Protein AF-A0A093RAW5-F1 (afdb_monomer_lite)

Radius of gyration: 11.83 Å; chains: 1; bounding box: 30×28×28 Å

Organism: Phalacrocorax carbo (NCBI:txid9209)

Secondary structure (DSSP, 8-state):
-EETHHHHHHHHHHHH-TT---EEEES---GGGGGT--S---S-EEEEEETTT--HHHHHHHHHHHHH-TT-EEEEETT--GGGG-

Foldseek 3Di:
DAAACGLVVQLVCLVVPVPDQEEEREQYDCVVCVPPDPDQSAHAYEYEHEPPRDDPVNVVVLVVNCVNDVNHDYDYDPPDDSPNVD

pLDDT: mean 89.65, std 11.58, range [51.03, 98.19]

Structure (mmCIF, N/CA/C/O backbone):
data_AF-A0A093RAW5-F1
#
_entry.id   AF-A0A093RAW5-F1
#
loop_
_atom_site.group_PDB
_atom_site.id
_atom_site.type_symbol
_atom_site.label_atom_id
_atom_site.label_alt_id
_atom_site.label_comp_id
_atom_site.label_asym_id
_atom_site.label_entity_id
_atom_site.label_seq_id
_atom_site.pdbx_PDB_ins_code
_atom_site.Cartn_x
_atom_site.Cartn_y
_atom_site.Cartn_z
_atom_site.occupancy
_atom_site.B_iso_or_equiv
_atom_site.auth_seq_id
_atom_site.auth_comp_id
_atom_site.auth_asym_id
_atom_site.auth_atom_id
_atom_site.pdbx_PDB_model_num
ATOM 1 N N . MET A 1 1 ? -11.303 -0.555 -1.465 1.00 95.75 1 MET A N 1
ATOM 2 C CA . MET A 1 1 ? -9.961 -0.852 -2.016 1.00 95.75 1 MET A CA 1
ATOM 3 C C . MET A 1 1 ? -9.743 -0.005 -3.253 1.00 95.75 1 MET A C 1
ATOM 5 O O . MET A 1 1 ? -10.733 0.442 -3.818 1.00 95.75 1 MET A O 1
ATOM 9 N N . GLY A 1 2 ? -8.502 0.203 -3.677 1.00 96.56 2 GLY A N 1
ATOM 10 C CA . GLY A 1 2 ? -8.223 0.854 -4.956 1.00 96.56 2 GLY A CA 1
ATOM 11 C C . GLY A 1 2 ? -6.754 0.765 -5.348 1.00 96.56 2 GLY A C 1
ATOM 12 O O . GLY A 1 2 ? -5.907 0.518 -4.489 1.00 96.56 2 GLY A O 1
ATOM 13 N N . HIS A 1 3 ? -6.481 0.943 -6.641 1.00 97.06 3 HIS A N 1
ATOM 14 C CA . HIS A 1 3 ? -5.147 0.853 -7.239 1.00 97.06 3 HIS A CA 1
ATOM 15 C C . HIS A 1 3 ? -4.618 2.218 -7.665 1.00 97.06 3 HIS A C 1
ATOM 17 O O . HIS A 1 3 ? -5.395 3.047 -8.137 1.00 97.06 3 HIS A O 1
ATOM 23 N N . SER A 1 4 ? -3.316 2.459 -7.496 1.00 94.31 4 SER A N 1
ATOM 24 C CA . SER A 1 4 ? -2.653 3.694 -7.923 1.00 94.31 4 SER A CA 1
ATOM 25 C C . SER A 1 4 ? -3.327 4.933 -7.316 1.00 94.31 4 SER A C 1
ATOM 27 O O . SER A 1 4 ? -3.387 5.068 -6.089 1.00 94.31 4 SER A O 1
ATOM 29 N N . PHE A 1 5 ? -3.904 5.808 -8.141 1.00 93.44 5 PHE A N 1
ATOM 30 C CA . PHE A 1 5 ? -4.749 6.915 -7.694 1.00 93.44 5 PHE A CA 1
ATOM 31 C C . PHE A 1 5 ? -5.956 6.440 -6.863 1.00 93.44 5 PHE A C 1
ATOM 33 O O . PHE A 1 5 ? -6.262 7.001 -5.815 1.00 93.44 5 PHE A O 1
ATOM 40 N N . GLY A 1 6 ? -6.592 5.334 -7.248 1.00 94.50 6 GLY A N 1
ATOM 41 C CA . GLY A 1 6 ? -7.655 4.708 -6.463 1.00 94.50 6 GLY A CA 1
ATOM 42 C C . GLY A 1 6 ? -7.1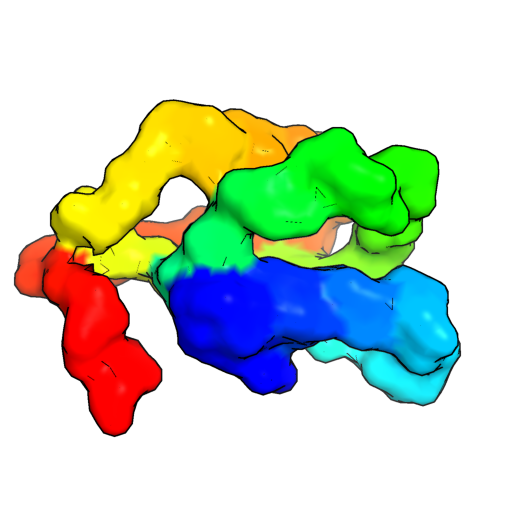86 4.224 -5.085 1.00 94.50 6 GLY A C 1
ATOM 43 O O . GLY A 1 6 ? -7.988 4.163 -4.154 1.00 94.50 6 GLY A O 1
ATOM 44 N N . GLY A 1 7 ? -5.895 3.915 -4.920 1.00 94.69 7 GLY A N 1
ATOM 45 C CA . GLY A 1 7 ? -5.311 3.541 -3.632 1.00 94.69 7 GLY A CA 1
ATOM 46 C C . GLY A 1 7 ? -5.356 4.693 -2.632 1.00 94.69 7 GLY A C 1
ATOM 47 O O . GLY A 1 7 ? -5.865 4.524 -1.523 1.00 94.69 7 GLY A O 1
ATOM 48 N N . VAL A 1 8 ? -4.924 5.891 -3.044 1.00 92.62 8 VAL A N 1
ATOM 49 C CA . VAL A 1 8 ? -5.074 7.102 -2.219 1.00 92.62 8 VAL A CA 1
ATOM 50 C C . VAL A 1 8 ? -6.543 7.489 -2.040 1.00 92.62 8 VAL A C 1
ATOM 52 O O . VAL A 1 8 ? -6.938 7.866 -0.937 1.00 92.62 8 VAL A O 1
ATOM 55 N N . THR A 1 9 ? -7.392 7.318 -3.060 1.00 93.00 9 THR A N 1
ATOM 56 C CA . THR A 1 9 ? -8.840 7.542 -2.921 1.00 93.00 9 THR A CA 1
ATOM 57 C C . THR A 1 9 ? -9.458 6.639 -1.852 1.00 93.00 9 THR A C 1
ATOM 59 O O . THR A 1 9 ? -10.264 7.110 -1.053 1.00 93.00 9 THR A O 1
ATOM 62 N N . ALA A 1 10 ? -9.061 5.365 -1.777 1.00 94.31 10 ALA A N 1
ATOM 63 C CA . ALA A 1 10 ? -9.554 4.443 -0.756 1.00 94.31 10 ALA A CA 1
ATOM 64 C C . ALA A 1 10 ? -9.143 4.874 0.662 1.00 94.31 10 ALA A C 1
ATOM 66 O O . ALA A 1 10 ? -9.928 4.732 1.598 1.00 94.31 10 ALA A O 1
ATOM 67 N N . VAL A 1 11 ? -7.940 5.434 0.819 1.00 92.56 11 VAL A N 1
ATOM 68 C CA . VAL A 1 11 ? -7.474 6.006 2.091 1.00 92.56 11 VAL A CA 1
ATOM 69 C C . VAL A 1 11 ? -8.269 7.263 2.453 1.00 92.56 11 VAL A C 1
ATOM 71 O O . VAL A 1 11 ? -8.752 7.375 3.576 1.00 92.56 11 VAL A O 1
ATOM 74 N N . LEU A 1 12 ? -8.480 8.180 1.505 1.00 91.25 12 LEU A N 1
ATOM 75 C CA . LEU A 1 12 ? -9.309 9.374 1.710 1.00 91.25 12 LEU A CA 1
ATOM 76 C C . LEU A 1 12 ? -10.755 9.007 2.085 1.00 91.25 12 LEU A C 1
ATOM 78 O O . LEU A 1 12 ? -11.348 9.627 2.969 1.00 91.25 12 LEU A O 1
ATOM 82 N N . ALA A 1 13 ? -11.312 7.969 1.459 1.00 92.00 13 ALA A N 1
ATOM 83 C CA . ALA A 1 13 ? -12.658 7.489 1.748 1.00 92.00 13 ALA A CA 1
ATOM 84 C C . ALA A 1 13 ? -12.816 7.036 3.208 1.00 92.00 13 ALA A C 1
ATOM 86 O O . ALA A 1 13 ? -13.879 7.242 3.785 1.00 92.00 13 ALA A O 1
ATOM 87 N N . LEU A 1 14 ? -11.769 6.499 3.851 1.00 91.81 14 LEU A N 1
ATOM 88 C CA . LEU A 1 14 ? -11.835 6.125 5.271 1.00 91.81 14 LEU A CA 1
ATOM 89 C C . LEU A 1 14 ? -12.100 7.307 6.197 1.00 91.81 14 LEU A C 1
ATOM 91 O O . LEU A 1 14 ? -12.761 7.137 7.225 1.00 91.81 14 LEU A O 1
ATOM 95 N N . VAL A 1 15 ? -11.571 8.473 5.836 1.00 88.88 15 VAL A N 1
ATOM 96 C CA . VAL A 1 15 ? -11.761 9.719 6.580 1.00 88.88 15 VAL A CA 1
ATOM 97 C C . VAL A 1 15 ? -13.143 10.302 6.296 1.00 88.88 15 VAL A C 1
ATOM 99 O O . VAL A 1 15 ? -13.806 10.786 7.207 1.00 88.88 15 VAL A O 1
ATOM 102 N N . LYS A 1 16 ? -13.576 10.273 5.032 1.00 90.25 16 LYS A N 1
ATOM 103 C CA . LYS A 1 16 ? -14.806 10.945 4.589 1.00 90.25 16 LYS A CA 1
ATOM 104 C C . LYS A 1 16 ? -16.079 10.150 4.862 1.00 90.25 16 LYS A C 1
ATOM 106 O O . LYS A 1 16 ? -17.119 10.764 5.062 1.00 90.25 16 LYS A O 1
ATOM 111 N N . GLU A 1 17 ? -16.002 8.824 4.885 1.00 93.06 17 GLU A N 1
ATOM 112 C CA . GLU A 1 17 ? -17.159 7.946 5.038 1.00 93.06 17 GLU A CA 1
ATOM 113 C C . GLU A 1 17 ? -17.012 7.063 6.296 1.00 93.06 17 GLU A C 1
ATOM 115 O O . GLU A 1 17 ? -16.198 6.126 6.332 1.00 93.06 17 GLU A O 1
ATOM 120 N N . PRO A 1 18 ? -17.774 7.352 7.371 1.00 90.06 18 PRO A N 1
ATOM 121 C CA . PRO A 1 18 ? -17.683 6.641 8.643 1.00 90.06 18 PRO A CA 1
ATOM 122 C C . PRO A 1 18 ? -17.948 5.136 8.548 1.00 90.06 18 PRO A C 1
ATOM 124 O O . PRO A 1 18 ? -17.342 4.389 9.319 1.00 90.06 18 PRO A O 1
ATOM 127 N N . SER A 1 19 ? -18.792 4.687 7.612 1.00 95.62 19 SER A N 1
ATOM 128 C CA . SER A 1 19 ? -19.181 3.275 7.484 1.00 95.62 19 SER A CA 1
ATOM 129 C C . SER A 1 19 ? -18.035 2.351 7.057 1.00 95.62 19 SER A C 1
ATOM 131 O O . SER A 1 19 ? -18.008 1.184 7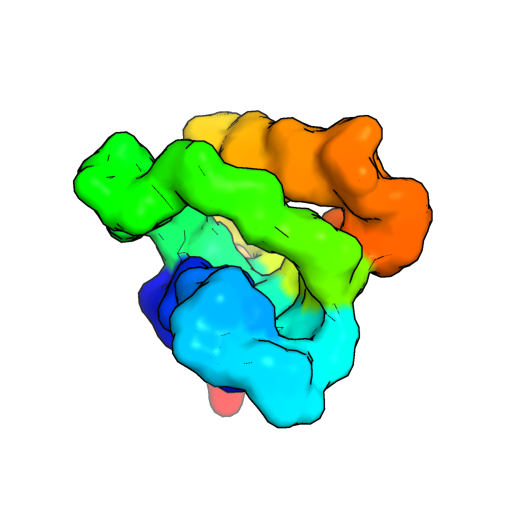.463 1.00 95.62 19 SER A O 1
ATOM 133 N N . PHE A 1 20 ? -17.043 2.851 6.311 1.00 96.00 20 PHE A N 1
ATOM 134 C CA . PHE A 1 20 ? -15.864 2.055 5.969 1.00 96.00 20 PHE A CA 1
ATOM 135 C C . PHE A 1 20 ? -15.029 1.762 7.211 1.00 96.00 20 PHE A C 1
ATOM 137 O O . PHE A 1 20 ? -14.762 2.656 8.007 1.00 96.00 20 PHE A O 1
ATOM 144 N N . ARG A 1 21 ? -14.581 0.515 7.375 1.00 95.94 21 ARG A N 1
ATOM 145 C CA . ARG A 1 21 ? -13.799 0.083 8.548 1.00 95.94 21 ARG A CA 1
ATOM 146 C C . ARG A 1 21 ? -12.298 -0.005 8.289 1.00 95.94 21 ARG A C 1
ATOM 148 O O . ARG A 1 21 ? -11.524 0.166 9.221 1.00 95.94 21 ARG A O 1
ATOM 155 N N . CYS A 1 22 ? -11.894 -0.255 7.049 1.00 96.38 22 CYS A N 1
ATOM 156 C CA . CYS A 1 22 ? -10.500 -0.395 6.635 1.00 96.38 22 CYS A CA 1
ATOM 157 C C . CYS A 1 22 ? -10.355 -0.158 5.125 1.00 96.38 22 CYS A C 1
ATOM 159 O O . CYS A 1 22 ? -11.348 -0.162 4.390 1.00 96.38 22 CYS A O 1
ATOM 161 N N . ALA A 1 23 ? -9.122 0.035 4.658 1.00 96.56 23 ALA A N 1
ATOM 162 C CA . ALA A 1 23 ? -8.815 0.140 3.234 1.00 96.56 23 ALA A CA 1
ATOM 163 C C . ALA A 1 23 ? -7.660 -0.781 2.841 1.00 96.56 23 ALA A C 1
ATOM 165 O O . ALA A 1 23 ? -6.742 -1.032 3.617 1.00 96.56 23 ALA A O 1
ATOM 166 N N . VAL A 1 24 ? -7.703 -1.234 1.590 1.00 97.81 24 VAL A N 1
ATOM 167 C CA . VAL A 1 24 ? -6.578 -1.879 0.912 1.00 97.81 24 VAL A CA 1
ATOM 168 C C . VAL A 1 24 ? -6.167 -0.972 -0.239 1.00 97.81 24 VAL A C 1
ATOM 170 O O . VAL A 1 24 ? -6.996 -0.651 -1.099 1.00 97.81 24 VAL A O 1
ATOM 173 N N . ALA A 1 25 ? -4.916 -0.536 -0.205 1.00 96.81 25 ALA A N 1
ATOM 174 C CA . ALA A 1 25 ? -4.313 0.400 -1.133 1.00 96.81 25 ALA A CA 1
ATOM 175 C C . ALA A 1 25 ? -3.269 -0.355 -1.968 1.00 96.81 25 ALA A C 1
ATOM 177 O O . ALA A 1 25 ? -2.205 -0.729 -1.475 1.00 96.81 25 ALA A O 1
ATOM 178 N N . LEU A 1 26 ? -3.628 -0.632 -3.219 1.00 97.69 26 LEU A N 1
ATOM 179 C CA . LEU A 1 26 ? -2.833 -1.396 -4.171 1.00 97.69 26 LEU A CA 1
ATOM 180 C C . LEU A 1 26 ? -1.907 -0.434 -4.915 1.00 97.69 26 LEU A C 1
ATOM 182 O O . LEU A 1 26 ? -2.365 0.413 -5.678 1.00 97.69 26 LEU A O 1
ATOM 186 N N . ASP A 1 27 ? -0.619 -0.513 -4.608 1.00 96.19 27 ASP A N 1
ATOM 187 C CA . ASP A 1 27 ? 0.457 0.271 -5.205 1.00 96.19 27 ASP A CA 1
ATOM 188 C C . ASP A 1 27 ? 0.118 1.759 -5.317 1.00 96.19 27 ASP A C 1
ATOM 190 O O . ASP A 1 27 ? 0.157 2.380 -6.380 1.00 96.19 27 ASP A O 1
ATOM 194 N N . ALA A 1 28 ? -0.322 2.306 -4.183 1.00 94.75 28 ALA A N 1
ATOM 195 C CA . ALA A 1 28 ? -0.923 3.623 -4.128 1.00 94.75 28 ALA A CA 1
ATOM 196 C C . ALA A 1 28 ? 0.086 4.714 -4.478 1.00 94.75 28 ALA A C 1
ATOM 198 O O . ALA A 1 28 ? 1.192 4.764 -3.934 1.00 94.75 28 ALA A O 1
ATOM 199 N N . TRP A 1 29 ? -0.343 5.636 -5.335 1.00 92.31 29 TRP A N 1
ATOM 200 C CA . TRP A 1 29 ? 0.397 6.855 -5.618 1.00 92.31 29 TRP A CA 1
ATOM 201 C 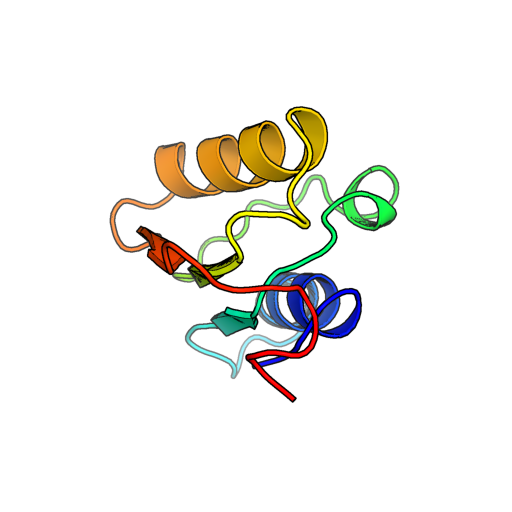C . TRP A 1 29 ? -0.010 7.923 -4.603 1.00 92.31 29 TRP A C 1
ATOM 203 O O . TRP A 1 29 ? -1.110 8.467 -4.664 1.00 92.31 29 TRP A O 1
ATOM 213 N N . MET A 1 30 ? 0.861 8.206 -3.631 1.00 87.44 30 MET A N 1
ATOM 214 C CA . MET A 1 30 ? 0.535 9.056 -2.473 1.00 87.44 30 MET A CA 1
ATOM 215 C C . MET A 1 30 ? 0.813 10.553 -2.717 1.00 87.44 30 MET A C 1
ATOM 217 O O . MET A 1 30 ? 0.714 11.365 -1.795 1.00 87.44 30 MET A O 1
ATOM 221 N N . PHE A 1 31 ? 1.171 10.952 -3.941 1.00 78.38 31 PHE A N 1
ATOM 222 C CA . PHE A 1 31 ? 1.355 12.359 -4.319 1.00 78.38 31 PHE A CA 1
ATOM 223 C C . PHE A 1 31 ? 0.091 13.219 -4.104 1.00 78.38 31 PHE A C 1
ATOM 225 O O . PHE A 1 31 ? 0.203 14.242 -3.431 1.00 78.38 31 PHE A O 1
ATOM 232 N N . PRO A 1 32 ? -1.128 12.800 -4.513 1.00 66.69 32 PRO A N 1
ATOM 233 C CA . PRO A 1 32 ? -2.339 13.625 -4.385 1.00 66.69 32 PRO A CA 1
ATOM 234 C C . PRO A 1 32 ? -2.760 13.945 -2.940 1.00 66.69 32 PRO A C 1
ATOM 236 O O . PRO A 1 32 ? -3.632 14.779 -2.711 1.00 66.69 32 PRO A O 1
ATOM 239 N N . LEU A 1 33 ? -2.154 13.275 -1.957 1.00 63.97 33 LEU A N 1
ATOM 240 C CA . LEU A 1 33 ? -2.430 13.430 -0.528 1.00 63.97 33 LEU A CA 1
ATOM 241 C C . LEU A 1 33 ? -1.889 14.755 0.050 1.00 63.97 33 LEU A C 1
ATOM 243 O O . LEU A 1 33 ? -2.318 15.160 1.123 1.00 63.97 33 LEU A O 1
ATOM 247 N N . GLU A 1 34 ? -0.973 15.433 -0.654 1.00 59.06 34 GLU A N 1
ATOM 248 C CA . GLU A 1 34 ? -0.221 16.606 -0.162 1.00 59.06 34 GLU A CA 1
ATOM 249 C C . GLU A 1 34 ? -1.086 17.842 0.137 1.00 59.06 34 GLU A C 1
ATOM 251 O O . GLU A 1 34 ? -0.757 18.604 1.037 1.00 59.06 34 GLU A O 1
ATOM 256 N N . ASN A 1 35 ? -2.217 18.012 -0.557 1.00 54.41 35 ASN A N 1
ATOM 257 C CA . ASN A 1 35 ? -3.032 19.234 -0.463 1.00 54.41 35 ASN A CA 1
ATOM 258 C C . ASN A 1 35 ? -4.387 19.041 0.234 1.00 54.41 35 ASN A C 1
ATOM 260 O O . ASN A 1 35 ? -5.100 20.012 0.469 1.00 54.41 35 ASN A O 1
ATOM 264 N N . ALA A 1 36 ? -4.780 17.800 0.529 1.00 53.62 36 ALA A N 1
ATOM 265 C CA . ALA A 1 36 ? -6.143 17.485 0.968 1.00 53.62 36 ALA A CA 1
ATOM 266 C C . ALA A 1 36 ? -6.225 16.877 2.371 1.00 53.62 36 ALA A C 1
ATOM 268 O O . ALA A 1 36 ? -7.331 16.725 2.898 1.00 53.62 36 ALA A O 1
ATOM 269 N N . LEU A 1 37 ? -5.094 16.457 2.950 1.00 51.03 37 LEU A N 1
ATOM 270 C CA . LEU A 1 37 ? -5.123 15.455 4.001 1.00 51.03 37 LEU A CA 1
ATOM 271 C C . LEU A 1 37 ? -4.082 15.679 5.118 1.00 51.03 37 LEU A C 1
ATOM 273 O O . LEU A 1 37 ? -3.118 14.930 5.239 1.00 51.03 37 LEU A O 1
ATOM 277 N N . ASP A 1 38 ? -4.3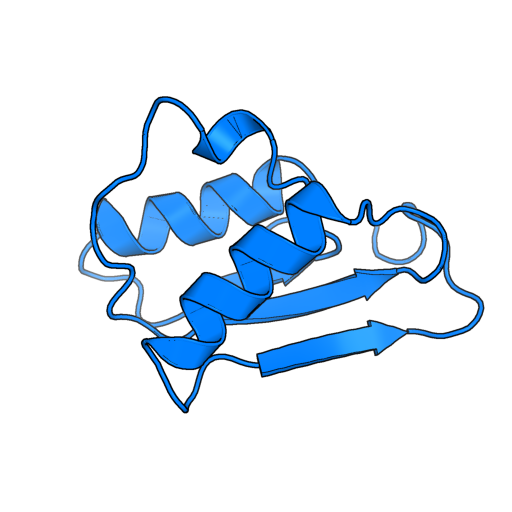70 16.642 5.998 1.00 53.38 38 ASP A N 1
ATOM 278 C CA . ASP A 1 38 ? -3.948 16.593 7.409 1.00 53.38 38 ASP A CA 1
ATOM 279 C C . ASP A 1 38 ? -5.039 16.100 8.404 1.00 53.38 38 ASP A C 1
ATOM 281 O O . ASP A 1 38 ? -5.056 16.528 9.554 1.00 53.38 38 ASP A O 1
ATOM 285 N N . PRO A 1 39 ? -6.007 15.226 8.051 1.00 58.25 39 PRO A N 1
ATOM 286 C CA . PRO A 1 39 ? -6.736 14.471 9.044 1.00 58.25 39 PRO A CA 1
ATOM 287 C C . PRO A 1 39 ? -5.979 13.178 9.330 1.00 58.25 39 PRO A C 1
ATOM 289 O O . PRO A 1 39 ? -5.524 12.460 8.433 1.00 58.25 39 PRO A O 1
ATOM 292 N N . GLU A 1 40 ? -5.877 12.862 10.614 1.00 72.06 40 GLU A N 1
ATOM 293 C CA . GLU A 1 40 ? -5.566 11.518 11.070 1.00 72.06 40 GLU A CA 1
ATOM 294 C C . GLU A 1 40 ? -6.416 10.507 10.285 1.00 72.06 40 GLU A C 1
ATOM 296 O O . GLU A 1 40 ? -7.623 10.685 10.121 1.00 72.06 40 GLU A O 1
ATOM 301 N N . VAL A 1 41 ? -5.788 9.452 9.763 1.00 82.31 41 VAL A N 1
ATOM 302 C CA . VAL A 1 41 ? -6.503 8.286 9.236 1.00 82.31 41 VAL A CA 1
ATOM 303 C C . VAL A 1 41 ? -6.610 7.303 10.405 1.00 82.31 41 VAL A C 1
ATOM 305 O O . VAL A 1 41 ? -5.678 6.528 10.622 1.00 82.31 41 VAL A O 1
ATOM 308 N N . PRO A 1 42 ? -7.694 7.327 11.208 1.00 78.50 42 PRO A N 1
ATOM 309 C CA . PRO A 1 42 ? -7.780 6.502 12.414 1.00 78.50 42 PRO A CA 1
ATOM 310 C C . PRO A 1 42 ? -7.972 5.018 12.092 1.00 78.50 42 PRO A C 1
ATOM 312 O O . PRO A 1 42 ? -7.722 4.156 12.930 1.00 78.50 42 PRO A O 1
ATOM 315 N N . LYS A 1 43 ? -8.437 4.704 10.879 1.00 92.38 43 LYS A N 1
ATOM 316 C CA . LYS A 1 43 ? -8.805 3.352 10.457 1.00 92.38 43 LYS A CA 1
ATOM 317 C C . LYS A 1 43 ? -7.619 2.631 9.802 1.00 92.38 43 LYS A C 1
ATOM 319 O O . LYS A 1 43 ? -6.822 3.277 9.124 1.00 92.38 43 LYS A O 1
ATOM 324 N N . PRO A 1 44 ? -7.512 1.303 9.960 1.00 96.00 44 PRO A N 1
ATOM 325 C CA . PRO A 1 44 ? -6.392 0.536 9.427 1.00 96.00 44 PRO A CA 1
ATOM 326 C C . PRO A 1 44 ? -6.338 0.537 7.896 1.00 96.00 44 PRO A C 1
ATOM 328 O O . PRO A 1 44 ? -7.364 0.404 7.217 1.00 96.00 44 PRO A O 1
ATOM 331 N N . VAL A 1 45 ? -5.115 0.616 7.364 1.00 96.31 45 VAL A N 1
ATOM 332 C CA . VAL A 1 45 ? -4.826 0.519 5.926 1.00 96.31 45 VAL A CA 1
ATOM 333 C C . VAL A 1 45 ? -3.809 -0.589 5.654 1.00 96.31 45 VAL A C 1
ATOM 335 O O . VAL A 1 45 ? -2.770 -0.668 6.305 1.00 96.31 45 VAL A O 1
ATOM 338 N N . LEU A 1 46 ? -4.081 -1.430 4.661 1.00 98.00 46 LEU A N 1
ATOM 339 C CA . LEU A 1 46 ? -3.096 -2.350 4.097 1.00 98.00 46 LEU A CA 1
ATOM 340 C C . LEU A 1 46 ? -2.556 -1.774 2.786 1.00 98.00 46 LEU A C 1
ATOM 342 O O . LEU A 1 46 ? -3.289 -1.699 1.800 1.00 98.00 46 LEU A O 1
ATOM 346 N N . PHE A 1 47 ? -1.282 -1.392 2.771 1.00 97.69 47 PHE A N 1
ATOM 347 C CA . PHE A 1 47 ? -0.558 -1.008 1.563 1.00 97.69 47 PHE A CA 1
ATOM 348 C C . PHE A 1 47 ? 0.111 -2.238 0.949 1.00 97.69 47 PHE A C 1
ATOM 350 O O . PHE A 1 47 ? 0.907 -2.906 1.612 1.00 97.69 47 PHE A O 1
ATOM 357 N N . ILE A 1 48 ? -0.207 -2.525 -0.312 1.00 98.12 48 ILE A N 1
ATOM 358 C CA . ILE A 1 48 ? 0.418 -3.598 -1.092 1.00 98.12 48 ILE A CA 1
ATOM 359 C C . ILE A 1 48 ? 1.153 -2.950 -2.257 1.00 98.12 48 ILE A C 1
ATOM 361 O O . ILE A 1 48 ? 0.547 -2.639 -3.276 1.00 98.12 48 ILE A O 1
ATOM 365 N N . ASN A 1 49 ? 2.450 -2.739 -2.106 1.00 98.00 49 ASN A N 1
ATOM 366 C CA . ASN A 1 49 ? 3.274 -2.051 -3.088 1.00 98.00 49 ASN A CA 1
ATOM 367 C C . ASN A 1 49 ? 3.840 -3.013 -4.128 1.00 98.00 49 ASN A C 1
ATOM 369 O O . ASN A 1 49 ? 4.094 -4.188 -3.836 1.00 98.00 49 ASN A O 1
ATOM 373 N N . THR A 1 50 ? 4.098 -2.485 -5.321 1.00 97.81 50 THR A N 1
ATOM 374 C CA . THR A 1 50 ? 4.933 -3.164 -6.310 1.00 97.81 50 THR A CA 1
ATOM 375 C C . THR A 1 50 ? 6.373 -2.690 -6.180 1.00 97.81 50 THR A C 1
ATOM 377 O O . THR A 1 50 ? 6.647 -1.603 -5.667 1.00 97.81 50 THR A O 1
ATOM 380 N N . GLU A 1 51 ? 7.319 -3.525 -6.600 1.00 96.25 51 GLU A N 1
ATOM 381 C CA . GLU A 1 51 ? 8.743 -3.245 -6.401 1.00 96.25 51 GLU A CA 1
ATOM 382 C C . GLU A 1 51 ? 9.216 -2.023 -7.199 1.00 96.25 51 GLU A C 1
ATOM 384 O O . GLU A 1 51 ? 10.024 -1.241 -6.705 1.00 96.25 51 GLU A O 1
ATOM 389 N N . LYS A 1 52 ? 8.708 -1.840 -8.425 1.00 93.50 52 LYS A N 1
ATOM 390 C CA . LYS A 1 52 ? 9.267 -0.863 -9.377 1.00 93.50 52 LYS A CA 1
ATOM 391 C C . LYS A 1 52 ? 8.554 0.488 -9.434 1.00 93.50 52 LYS A C 1
ATOM 393 O O . LYS A 1 52 ? 9.058 1.391 -10.093 1.00 93.50 52 LYS A O 1
ATOM 398 N N . PHE A 1 53 ? 7.379 0.624 -8.825 1.00 94.44 53 PHE A N 1
ATOM 399 C CA . PHE A 1 53 ? 6.552 1.827 -8.980 1.00 94.44 53 PHE A CA 1
ATOM 400 C C . PHE A 1 53 ? 6.755 2.870 -7.877 1.00 94.44 53 PHE A C 1
ATOM 402 O O . PHE A 1 53 ? 6.624 4.067 -8.122 1.00 94.44 53 PHE A O 1
ATOM 409 N N . GLN A 1 54 ? 7.037 2.426 -6.653 1.00 94.94 54 GLN A N 1
ATOM 410 C CA . GLN A 1 54 ? 7.032 3.305 -5.488 1.00 94.94 54 GLN A CA 1
ATOM 411 C C . GLN A 1 54 ? 8.169 4.328 -5.497 1.00 94.94 54 GLN A C 1
ATOM 413 O O . GLN A 1 54 ? 9.291 4.043 -5.909 1.00 94.94 54 GLN A O 1
ATOM 418 N N . THR A 1 55 ? 7.882 5.509 -4.944 1.00 93.44 55 THR A N 1
ATOM 419 C CA . THR A 1 55 ? 8.868 6.577 -4.734 1.00 93.44 55 THR A CA 1
ATOM 420 C C . THR A 1 55 ? 9.161 6.769 -3.241 1.00 93.44 55 THR A C 1
ATOM 422 O O . THR A 1 55 ? 8.302 6.451 -2.405 1.00 93.44 55 THR A O 1
ATOM 425 N N . PRO A 1 56 ? 10.338 7.308 -2.862 1.00 92.75 56 PRO A N 1
ATOM 426 C CA . PRO A 1 56 ? 10.658 7.610 -1.466 1.00 92.75 56 PRO A CA 1
ATOM 427 C C . PRO A 1 56 ? 9.602 8.481 -0.773 1.00 92.75 56 PRO A C 1
ATOM 429 O O . PRO A 1 56 ? 9.263 8.232 0.383 1.00 92.75 56 PRO A O 1
ATOM 432 N N . GLU A 1 57 ? 9.031 9.451 -1.488 1.00 90.38 57 GLU A N 1
ATOM 433 C CA . GLU A 1 57 ? 7.996 10.359 -0.986 1.00 90.38 57 GLU A CA 1
ATOM 434 C C . GLU A 1 57 ? 6.701 9.601 -0.691 1.00 90.38 57 GLU A C 1
ATOM 436 O O . GLU A 1 57 ? 6.090 9.783 0.366 1.00 90.38 57 GLU A O 1
ATOM 441 N N . SER A 1 58 ? 6.295 8.703 -1.596 1.00 91.50 58 SER A N 1
ATOM 442 C CA . SER A 1 58 ? 5.087 7.903 -1.395 1.00 91.50 58 SER A CA 1
ATOM 443 C C . SER A 1 58 ? 5.239 6.952 -0.210 1.00 91.50 58 SER A C 1
ATOM 445 O O . SER A 1 58 ? 4.362 6.884 0.654 1.00 91.50 58 SER A O 1
ATOM 447 N N . VAL A 1 59 ? 6.396 6.296 -0.101 1.00 93.44 59 VAL A N 1
ATOM 448 C CA . VAL A 1 59 ? 6.712 5.392 1.011 1.00 93.44 59 VAL A CA 1
ATOM 449 C C . VAL A 1 59 ? 6.811 6.143 2.341 1.00 93.44 59 VAL A C 1
ATOM 451 O O . VAL A 1 59 ? 6.333 5.636 3.357 1.00 93.44 59 VAL A O 1
ATOM 454 N N . ALA A 1 60 ? 7.384 7.349 2.366 1.00 91.75 60 ALA A N 1
ATOM 455 C CA . ALA A 1 60 ? 7.447 8.172 3.574 1.00 91.75 60 ALA A CA 1
ATOM 456 C C . ALA A 1 60 ? 6.041 8.484 4.115 1.00 91.75 60 ALA A C 1
ATOM 458 O O . ALA A 1 60 ? 5.788 8.312 5.311 1.00 91.75 60 ALA A O 1
ATOM 459 N N . LYS A 1 61 ? 5.096 8.833 3.231 1.00 89.44 61 LYS A N 1
ATOM 460 C CA . LYS A 1 61 ? 3.690 9.062 3.603 1.00 89.44 61 LYS A CA 1
ATOM 461 C C . LYS A 1 61 ? 3.017 7.793 4.139 1.00 89.44 61 LYS A C 1
ATOM 463 O O . LYS A 1 61 ? 2.336 7.849 5.160 1.00 89.44 61 LYS A O 1
ATOM 468 N N . MET A 1 62 ? 3.246 6.631 3.524 1.00 92.31 62 MET A N 1
ATOM 469 C CA . MET A 1 62 ? 2.722 5.353 4.038 1.00 92.31 62 MET A CA 1
ATOM 470 C C . MET A 1 62 ? 3.286 5.015 5.429 1.00 92.31 62 MET A C 1
ATOM 472 O O . MET A 1 62 ? 2.553 4.576 6.321 1.00 92.31 62 MET A O 1
ATOM 476 N N . LYS A 1 63 ? 4.587 5.248 5.646 1.00 92.12 63 LYS A N 1
ATOM 477 C CA . LYS A 1 63 ? 5.247 5.027 6.943 1.00 92.12 63 LYS A CA 1
ATOM 478 C C . LYS A 1 63 ? 4.698 5.947 8.031 1.00 92.12 63 LYS A C 1
ATOM 480 O O . LYS A 1 63 ? 4.483 5.482 9.147 1.00 92.12 63 LYS A O 1
ATOM 485 N N . MET A 1 64 ? 4.400 7.205 7.703 1.00 89.25 64 MET A N 1
ATOM 486 C CA . MET A 1 64 ? 3.729 8.133 8.620 1.00 89.25 64 MET A CA 1
ATOM 487 C C . MET A 1 64 ? 2.350 7.614 9.062 1.00 89.25 64 MET A C 1
ATOM 489 O O . MET A 1 64 ? 1.980 7.754 10.222 1.00 89.25 64 MET A O 1
ATOM 493 N N . LEU A 1 65 ? 1.587 6.975 8.171 1.00 88.69 65 LEU A N 1
ATOM 494 C CA . LEU A 1 65 ? 0.302 6.366 8.541 1.00 88.69 65 LEU A CA 1
ATOM 495 C C . LEU A 1 65 ? 0.480 5.116 9.414 1.00 88.69 65 LEU A C 1
ATOM 497 O O . LEU A 1 65 ? -0.321 4.861 10.311 1.00 88.69 65 LEU A O 1
ATOM 501 N N . THR A 1 66 ? 1.555 4.361 9.190 1.00 89.19 66 THR A N 1
ATOM 502 C CA . THR A 1 66 ? 1.893 3.173 9.990 1.00 89.19 66 THR A CA 1
ATOM 503 C C . THR A 1 66 ? 2.330 3.539 11.412 1.00 89.19 66 THR A C 1
ATOM 505 O O . THR A 1 66 ? 2.005 2.819 12.351 1.00 89.19 66 THR A O 1
ATOM 508 N N . SER A 1 67 ? 3.024 4.667 11.608 1.00 88.56 67 SER A N 1
ATOM 509 C CA . SER A 1 67 ? 3.424 5.111 12.953 1.00 88.56 67 SER A CA 1
ATOM 510 C C . SER A 1 67 ? 2.246 5.571 13.817 1.00 88.56 67 SER A C 1
ATOM 512 O O . SER A 1 67 ? 2.342 5.535 15.040 1.00 88.56 67 SER A O 1
ATOM 514 N N . ARG A 1 68 ? 1.130 5.969 13.193 1.00 87.12 68 ARG A N 1
ATOM 515 C CA . ARG A 1 68 ? -0.093 6.428 13.873 1.00 87.12 68 ARG A CA 1
ATOM 516 C C . ARG A 1 68 ? -1.097 5.304 14.151 1.00 87.12 68 ARG A C 1
ATOM 518 O O . ARG A 1 68 ? -1.945 5.456 15.023 1.00 87.12 68 ARG A O 1
ATOM 525 N N . ASN A 1 69 ? -1.017 4.179 13.436 1.00 89.94 69 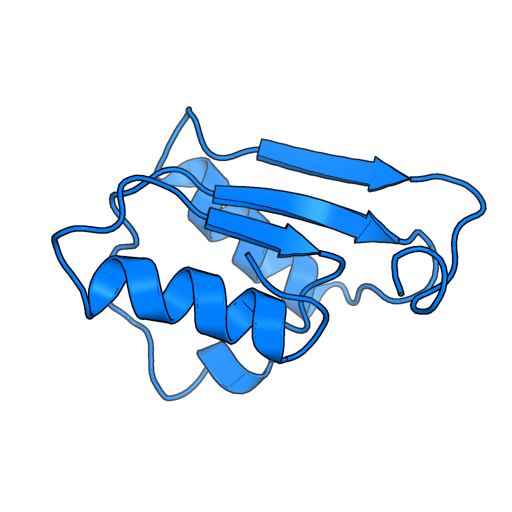ASN A N 1
ATOM 526 C CA . ASN A 1 69 ? -1.916 3.040 13.617 1.00 89.94 69 ASN A CA 1
ATOM 527 C C . ASN A 1 69 ? -1.154 1.710 13.472 1.00 89.94 69 ASN A C 1
ATOM 529 O O . ASN A 1 69 ? -0.719 1.344 12.383 1.00 89.94 69 ASN A O 1
ATOM 533 N N . SER A 1 70 ? -1.053 0.942 14.561 1.00 92.69 70 SER A N 1
ATOM 534 C CA . SER A 1 70 ? -0.305 -0.326 14.612 1.00 92.69 70 SER A CA 1
ATOM 535 C C . SER A 1 70 ? -0.884 -1.446 13.734 1.00 92.69 70 SER A C 1
ATOM 537 O O . SER A 1 70 ? -0.166 -2.393 13.384 1.00 92.69 70 SER A O 1
ATOM 539 N N . GLN A 1 71 ? -2.165 -1.348 13.365 1.00 96.00 71 GLN A N 1
ATOM 540 C CA . GLN A 1 71 ? -2.846 -2.267 12.453 1.00 96.00 71 GLN A CA 1
ATOM 541 C C . GLN A 1 71 ? -2.613 -1.911 10.979 1.00 96.00 71 GLN A C 1
ATOM 543 O O . GLN A 1 71 ? -2.837 -2.760 10.118 1.00 96.00 71 GLN A O 1
ATOM 548 N N . THR A 1 72 ? -2.143 -0.697 10.675 1.00 95.69 72 THR A N 1
ATOM 549 C CA . THR A 1 72 ? -1.716 -0.328 9.322 1.00 95.69 72 THR A CA 1
ATOM 550 C C . THR A 1 72 ? -0.433 -1.075 8.976 1.00 95.69 72 THR A C 1
ATOM 552 O O . THR A 1 72 ? 0.500 -1.136 9.778 1.00 95.69 72 THR A O 1
ATOM 555 N N . LYS A 1 73 ? -0.388 -1.684 7.788 1.00 97.44 73 LYS A N 1
ATOM 556 C CA . LYS A 1 73 ? 0.741 -2.504 7.326 1.00 97.44 73 LYS A CA 1
ATOM 557 C C . LYS A 1 73 ? 1.140 -2.122 5.911 1.00 97.44 73 LYS A C 1
ATOM 559 O O . LYS A 1 73 ? 0.297 -1.738 5.105 1.00 97.44 73 LYS A O 1
ATOM 564 N N . ILE A 1 74 ? 2.427 -2.276 5.618 1.00 97.56 74 ILE A N 1
ATOM 565 C CA . ILE A 1 74 ? 3.004 -2.080 4.290 1.00 97.56 74 ILE A CA 1
ATOM 566 C C . ILE A 1 74 ? 3.730 -3.366 3.917 1.00 97.56 74 ILE A C 1
ATOM 568 O O . ILE A 1 74 ? 4.578 -3.835 4.677 1.00 97.56 74 ILE A O 1
ATOM 572 N N . ILE A 1 75 ? 3.399 -3.918 2.757 1.00 98.12 75 ILE A N 1
ATOM 573 C CA . ILE A 1 75 ? 4.120 -5.032 2.143 1.00 98.12 75 ILE A CA 1
ATOM 574 C C . ILE A 1 75 ? 4.517 -4.656 0.718 1.00 98.12 75 ILE A C 1
ATOM 576 O O . ILE A 1 75 ? 3.829 -3.868 0.071 1.00 98.12 75 ILE A O 1
ATOM 580 N N . THR A 1 76 ? 5.605 -5.243 0.224 1.00 98.19 76 THR A N 1
ATOM 581 C CA . THR A 1 76 ? 6.058 -5.080 -1.162 1.00 98.19 76 THR A CA 1
ATOM 582 C C . THR A 1 76 ? 6.148 -6.446 -1.820 1.00 98.19 76 THR A C 1
ATOM 584 O O . THR A 1 76 ? 6.760 -7.360 -1.268 1.00 98.19 76 THR A O 1
ATOM 587 N N . VAL A 1 77 ? 5.550 -6.587 -3.001 1.00 97.88 77 VAL A N 1
ATOM 588 C CA . VAL A 1 77 ? 5.650 -7.806 -3.808 1.00 97.88 77 VAL A CA 1
ATOM 589 C C . VAL A 1 77 ? 6.901 -7.708 -4.679 1.00 97.88 77 VAL A C 1
ATOM 591 O O . VAL A 1 77 ? 6.956 -6.901 -5.606 1.00 97.88 77 VAL A O 1
ATOM 594 N N . LEU A 1 78 ? 7.918 -8.513 -4.380 1.00 97.50 78 LEU A N 1
ATOM 595 C CA . LEU A 1 78 ? 9.167 -8.534 -5.148 1.00 97.50 78 LEU A CA 1
ATOM 596 C C . LEU A 1 78 ? 8.936 -9.068 -6.571 1.00 97.50 78 LEU A C 1
ATOM 598 O O . LEU A 1 78 ? 8.081 -9.926 -6.787 1.00 97.50 78 LEU A O 1
ATOM 602 N N . GLY A 1 79 ? 9.678 -8.547 -7.547 1.00 96.69 79 GLY A N 1
ATOM 603 C CA . GLY A 1 79 ? 9.562 -8.882 -8.968 1.00 96.69 79 GLY A CA 1
ATOM 604 C C . GLY A 1 79 ? 8.356 -8.264 -9.684 1.00 96.69 79 GLY A C 1
ATOM 605 O O . GLY A 1 79 ? 8.206 -8.455 -10.891 1.00 96.69 79 GLY A O 1
ATOM 606 N N . SER A 1 80 ? 7.498 -7.525 -8.976 1.00 97.56 80 SER A N 1
ATOM 607 C CA . SER A 1 80 ? 6.255 -6.982 -9.535 1.00 97.56 80 SER A CA 1
ATOM 608 C C . SER A 1 80 ? 6.420 -5.593 -10.160 1.00 97.56 80 SER A C 1
ATOM 610 O O . SER A 1 80 ? 7.329 -4.823 -9.836 1.00 97.56 80 SER A O 1
ATOM 612 N N . VAL A 1 81 ? 5.504 -5.269 -11.071 1.00 96.88 81 VAL A N 1
ATOM 613 C CA . VAL A 1 81 ? 5.380 -3.957 -11.721 1.00 96.88 81 VAL A CA 1
ATOM 614 C C . VAL A 1 81 ? 4.017 -3.355 -11.413 1.00 96.88 81 VAL A C 1
ATOM 616 O O . VAL A 1 81 ? 3.110 -4.071 -11.005 1.00 96.88 81 VAL A O 1
ATOM 619 N N . HIS A 1 82 ? 3.839 -2.060 -11.675 1.00 95.81 82 HIS A N 1
ATOM 620 C CA . HIS A 1 82 ? 2.601 -1.340 -11.355 1.00 95.81 82 HIS A CA 1
ATOM 621 C C . HIS A 1 82 ? 1.315 -2.027 -11.855 1.00 95.81 82 HIS A C 1
ATOM 623 O O . HIS A 1 82 ? 0.295 -2.019 -11.173 1.00 95.81 82 HIS A O 1
ATOM 629 N N . GLN A 1 83 ? 1.383 -2.651 -13.035 1.00 95.62 83 GLN A N 1
ATOM 630 C CA . GLN A 1 83 ? 0.270 -3.356 -13.682 1.00 95.62 83 GLN A CA 1
ATOM 631 C C . GLN A 1 83 ? 0.051 -4.787 -13.157 1.00 95.62 83 GLN A C 1
ATOM 633 O O . GLN A 1 83 ? -0.898 -5.439 -13.556 1.00 95.62 83 GLN A O 1
ATOM 638 N N . SER A 1 84 ? 0.895 -5.308 -12.258 1.00 94.06 84 SER A N 1
ATOM 639 C CA . SER A 1 84 ? 0.737 -6.660 -11.691 1.00 94.06 84 SER A CA 1
ATOM 640 C C . SER A 1 84 ? -0.497 -6.816 -10.791 1.00 94.06 84 SER A C 1
ATOM 642 O O . SER A 1 84 ? -0.794 -7.923 -10.356 1.00 94.06 84 SER A O 1
ATOM 644 N N . GLN A 1 85 ? -1.168 -5.716 -10.453 1.00 85.44 85 GLN A N 1
ATOM 645 C CA . GLN A 1 85 ? -2.330 -5.672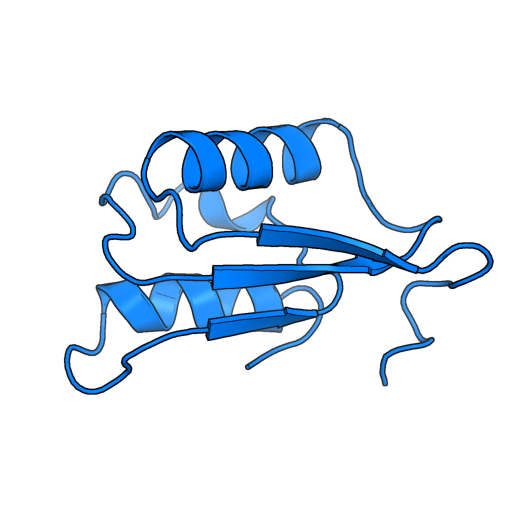 -9.560 1.00 85.44 85 GLN A CA 1
ATOM 646 C C . GLN A 1 85 ? -3.623 -5.286 -10.295 1.00 85.44 85 GLN A C 1
ATOM 648 O O . GLN A 1 85 ? -4.622 -4.971 -9.645 1.00 85.44 85 GLN A O 1
ATOM 653 N N . THR A 1 86 ? -3.581 -5.257 -11.629 1.00 71.94 86 THR A N 1
ATOM 654 C CA . THR A 1 86 ? -4.692 -4.931 -12.531 1.00 71.94 86 THR A CA 1
ATOM 655 C C . THR A 1 86 ? -5.002 -6.147 -13.391 1.00 71.94 86 THR A C 1
ATOM 657 O O . THR A 1 86 ? -6.206 -6.418 -13.583 1.00 71.94 86 THR A O 1
#

Sequence (86 aa):
MGHSFGGVTAVLALVKEPSFRCAVALDAWMFPLENALDPEVPKPVLFINTEKFQTPESVAKMKMLTSRNSQTKIITVLGSVHQSQT

InterPro domains:
  IPR029058 Alpha/Beta hydrolase fold [G3DSA:3.40.50.1820] (1-86)
  IPR029058 Alpha/Beta hydrolase fold [SSF53474] (1-82)